Protein AF-A0A6A5JW94-F1 (afdb_monomer_lite)

Radius of gyration: 14.67 Å; chains: 1; bounding box: 35×31×43 Å

Foldseek 3Di:
DVPADPVLVVLLVCLVVVVVVPHDLEDQLQSLLSNLVVCLVVVNLVSCVVSLVSHLDPPPDPPLDLLSLVSSLLSCVSSVPPVSNVVSLVVSLPSVDPDQLQVSCVVVVVDPCNVVSVVSRVVNVD

Sequence (126 aa):
MPDDDARAVETICNIIHLRNDAVPLSLAPKEVFEIAVAADKFDCASAVKLASIFWLKTSGTEVQVVSELALLMSAAYILDNVDAFGEITLAMMMMRYKESYLPLADHLFNFVLWEVLFMLEARRNM

Organism: NCBI:txid184978

pLDDT: mean 84.0, std 12.57, range [51.12, 97.75]

Structure (mmCIF, N/CA/C/O backbone):
data_AF-A0A6A5JW94-F1
#
_entry.id   AF-A0A6A5JW94-F1
#
loop_
_atom_site.group_PDB
_atom_site.id
_atom_site.type_symbol
_atom_site.label_atom_id
_atom_site.label_alt_id
_atom_site.label_comp_id
_atom_site.label_asym_id
_atom_site.label_entity_id
_atom_site.label_seq_id
_atom_site.pdbx_PDB_ins_code
_atom_site.Cartn_x
_atom_site.Cartn_y
_atom_site.Cartn_z
_atom_site.occupancy
_atom_site.B_iso_or_equiv
_atom_site.auth_seq_id
_atom_site.auth_comp_id
_atom_site.auth_asym_id
_atom_site.auth_atom_id
_atom_site.pdbx_PDB_model_num
ATOM 1 N N . MET A 1 1 ? -8.317 -14.518 5.761 1.00 52.34 1 MET A N 1
ATOM 2 C CA . MET A 1 1 ? -8.261 -15.895 5.212 1.00 52.34 1 MET A CA 1
ATOM 3 C C . MET A 1 1 ? -6.844 -16.432 5.389 1.00 52.34 1 MET A C 1
ATOM 5 O O . MET A 1 1 ? -5.984 -15.640 5.745 1.00 52.34 1 MET A O 1
ATOM 9 N N . PRO A 1 2 ? -6.592 -17.744 5.223 1.00 64.62 2 PRO A N 1
ATOM 10 C CA . PRO A 1 2 ? -5.276 -18.344 5.484 1.00 64.62 2 PRO A CA 1
ATOM 11 C C . PRO A 1 2 ? -4.120 -17.699 4.706 1.00 64.62 2 PRO A C 1
ATOM 13 O O . PRO A 1 2 ? -2.994 -17.721 5.188 1.00 64.62 2 PRO A O 1
ATOM 16 N N . ASP A 1 3 ? -4.423 -17.107 3.549 1.00 74.00 3 ASP A N 1
ATOM 17 C CA . ASP A 1 3 ? -3.445 -16.474 2.658 1.00 74.00 3 ASP A CA 1
ATOM 18 C C . ASP A 1 3 ? -3.283 -14.960 2.883 1.00 74.00 3 ASP A C 1
ATOM 20 O O . ASP A 1 3 ? -2.475 -14.333 2.207 1.00 74.00 3 ASP A O 1
ATOM 24 N N . ASP A 1 4 ? -4.062 -14.351 3.786 1.00 79.12 4 ASP A N 1
ATOM 25 C CA . ASP A 1 4 ? -3.960 -12.912 4.056 1.00 79.12 4 ASP A CA 1
ATOM 26 C C . ASP A 1 4 ? -2.916 -12.632 5.132 1.00 79.12 4 ASP A C 1
ATOM 28 O O . ASP A 1 4 ? -2.849 -13.339 6.143 1.00 79.12 4 ASP A O 1
ATOM 32 N N . ASP A 1 5 ? -2.170 -11.541 4.970 1.00 87.19 5 ASP A N 1
ATOM 33 C CA . ASP A 1 5 ? -1.326 -11.035 6.043 1.00 87.19 5 ASP A CA 1
ATOM 34 C C . ASP A 1 5 ? -2.202 -10.644 7.250 1.00 87.19 5 ASP A C 1
ATOM 36 O O . ASP A 1 5 ? -3.038 -9.735 7.200 1.00 87.19 5 ASP A O 1
ATOM 40 N N . ALA A 1 6 ? -2.026 -11.367 8.360 1.00 91.25 6 ALA A N 1
ATOM 41 C CA . ALA A 1 6 ? -2.848 -11.195 9.552 1.00 91.25 6 ALA A CA 1
ATOM 42 C C . ALA A 1 6 ? -2.728 -9.784 10.155 1.00 91.25 6 ALA A C 1
ATOM 44 O O . ALA A 1 6 ? -3.698 -9.281 10.720 1.00 91.25 6 ALA A O 1
ATOM 45 N N . ARG A 1 7 ? -1.565 -9.133 10.019 1.00 93.75 7 ARG A N 1
ATOM 46 C CA . ARG A 1 7 ? -1.304 -7.785 10.548 1.00 93.75 7 ARG A CA 1
ATOM 47 C C . ARG A 1 7 ? -1.958 -6.718 9.681 1.00 93.75 7 ARG A C 1
ATOM 49 O O . ARG A 1 7 ? -2.480 -5.736 10.216 1.00 93.75 7 ARG A O 1
ATOM 56 N N . ALA A 1 8 ? -1.978 -6.926 8.367 1.00 95.25 8 ALA A N 1
ATOM 57 C CA . ALA A 1 8 ? -2.696 -6.067 7.438 1.00 95.25 8 ALA A CA 1
ATOM 58 C C . ALA A 1 8 ? -4.202 -6.063 7.741 1.00 95.25 8 ALA A C 1
ATOM 60 O O . ALA A 1 8 ? -4.798 -5.001 7.945 1.00 95.25 8 ALA A O 1
ATOM 61 N N . VAL A 1 9 ? -4.800 -7.252 7.873 1.00 95.31 9 VAL A N 1
ATOM 62 C CA . VAL A 1 9 ? -6.225 -7.398 8.213 1.00 95.31 9 VAL A CA 1
ATOM 63 C C . VAL A 1 9 ? -6.529 -6.825 9.600 1.00 95.31 9 VAL A C 1
ATOM 65 O O . VAL A 1 9 ? -7.513 -6.106 9.759 1.00 95.31 9 VAL A O 1
ATOM 68 N N . GLU A 1 10 ? -5.674 -7.073 10.597 1.00 96.25 10 GLU A N 1
ATOM 69 C CA . GLU A 1 10 ? -5.820 -6.500 11.942 1.00 96.25 10 GLU A CA 1
ATOM 70 C C . GLU A 1 10 ? -5.840 -4.963 11.907 1.00 96.25 10 GLU A C 1
ATOM 72 O O . GLU A 1 10 ? -6.684 -4.336 12.550 1.00 96.25 10 GLU A O 1
ATOM 77 N N . THR A 1 11 ? -4.957 -4.347 11.118 1.00 96.94 11 THR A N 1
ATOM 78 C CA . THR A 1 11 ? -4.877 -2.886 10.984 1.00 96.94 11 THR A CA 1
ATOM 79 C C . THR A 1 11 ? -6.135 -2.314 10.329 1.00 96.94 11 THR A C 1
ATOM 81 O O . THR A 1 11 ? -6.694 -1.333 10.824 1.00 96.94 11 THR A O 1
ATOM 84 N N . ILE A 1 12 ? -6.635 -2.955 9.268 1.00 96.50 12 ILE A N 1
ATOM 85 C CA . ILE A 1 12 ? -7.910 -2.596 8.629 1.00 96.50 12 ILE A CA 1
ATOM 86 C C . ILE A 1 12 ? -9.061 -2.694 9.638 1.00 96.50 12 ILE A C 1
ATOM 88 O O . ILE A 1 12 ? -9.862 -1.766 9.758 1.00 96.50 12 ILE A O 1
ATOM 92 N N . CYS A 1 13 ? -9.127 -3.780 10.412 1.00 96.88 13 CYS A N 1
ATOM 93 C CA . CYS A 1 13 ? -10.139 -3.948 11.451 1.00 96.88 13 CYS A CA 1
ATOM 94 C C . CYS A 1 13 ? -10.047 -2.858 12.526 1.00 96.88 13 CYS A C 1
ATOM 96 O O . CYS A 1 13 ? -11.081 -2.320 12.923 1.00 96.88 13 CYS A O 1
ATOM 98 N N . ASN A 1 14 ? -8.843 -2.488 12.974 1.00 97.75 14 ASN A N 1
ATOM 99 C CA . ASN A 1 14 ? -8.662 -1.399 13.936 1.00 97.75 14 ASN A CA 1
ATOM 100 C C . ASN A 1 14 ? -9.209 -0.071 13.395 1.00 97.75 14 ASN A C 1
ATOM 102 O O . ASN A 1 14 ? -9.902 0.633 14.128 1.00 97.75 14 ASN A O 1
ATOM 106 N N . ILE A 1 15 ? -8.984 0.233 12.113 1.00 96.88 15 ILE A N 1
ATOM 107 C CA . ILE A 1 15 ? -9.527 1.432 11.456 1.00 96.88 15 ILE A CA 1
ATOM 108 C C . ILE A 1 15 ? -11.060 1.383 11.394 1.00 96.88 15 ILE A C 1
ATOM 110 O O . ILE A 1 15 ? -11.724 2.322 11.832 1.00 96.88 15 ILE A O 1
ATOM 114 N N . ILE A 1 16 ? -11.640 0.279 10.909 1.00 96.56 16 ILE A N 1
ATOM 115 C CA . ILE A 1 16 ? -13.100 0.116 10.774 1.00 96.56 16 ILE A CA 1
ATOM 116 C C . ILE A 1 16 ? -13.803 0.206 12.137 1.00 96.56 16 ILE A C 1
ATOM 118 O O . ILE A 1 16 ? -14.886 0.781 12.249 1.00 96.56 16 ILE A O 1
ATOM 122 N N . HIS A 1 17 ? -13.179 -0.325 13.188 1.00 97.50 17 HIS A N 1
ATOM 123 C CA . HIS A 1 17 ? -13.696 -0.280 14.555 1.00 97.50 17 HIS A CA 1
ATOM 124 C C . HIS A 1 17 ? -13.299 0.984 15.335 1.00 97.50 17 HIS A C 1
ATOM 126 O O . HIS A 1 17 ? -13.533 1.039 16.542 1.00 97.50 17 HIS A O 1
ATOM 132 N N . LEU A 1 18 ? -12.729 2.000 14.673 1.00 95.38 18 LEU A N 1
ATOM 13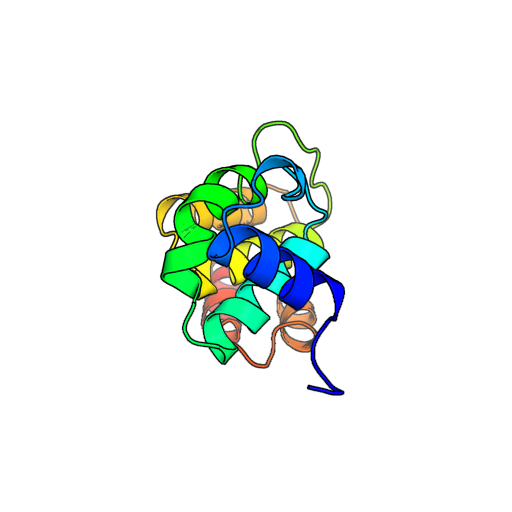3 C CA . LEU A 1 18 ? -12.339 3.289 15.264 1.00 95.38 18 LEU A CA 1
ATOM 134 C C . LEU A 1 18 ? -11.312 3.183 16.405 1.00 95.38 18 LEU A C 1
ATOM 136 O O . LEU A 1 18 ? -11.189 4.093 17.228 1.00 95.38 18 LEU A O 1
ATOM 140 N N . ARG A 1 19 ? -10.535 2.099 16.447 1.00 95.88 19 ARG A N 1
ATOM 141 C CA . ARG A 1 19 ? -9.427 1.888 17.391 1.00 95.88 19 ARG A CA 1
ATOM 142 C C . ARG A 1 19 ? -8.166 2.576 16.877 1.00 95.88 19 ARG A C 1
ATOM 144 O O . ARG A 1 19 ? -7.135 1.946 16.659 1.00 95.88 19 ARG A O 1
ATOM 151 N N . ASN A 1 20 ? -8.280 3.879 16.621 1.00 90.12 20 ASN A N 1
ATOM 152 C CA . ASN A 1 20 ? -7.227 4.688 16.002 1.00 90.12 20 ASN A CA 1
ATOM 153 C C . ASN A 1 20 ? -5.944 4.737 16.847 1.00 90.12 20 ASN A C 1
ATOM 155 O O . ASN A 1 20 ? -4.866 4.952 16.307 1.00 90.12 20 ASN A O 1
ATOM 159 N N . ASP A 1 21 ? -6.049 4.508 18.156 1.00 94.31 21 ASP A N 1
ATOM 160 C CA . ASP A 1 21 ? -4.927 4.353 19.084 1.00 94.31 21 ASP A CA 1
ATOM 161 C C . ASP A 1 21 ? -4.062 3.115 18.794 1.00 94.31 21 ASP A C 1
ATOM 163 O O . ASP A 1 21 ? -2.878 3.101 19.123 1.00 94.31 21 ASP A O 1
ATOM 167 N N . ALA A 1 22 ? -4.635 2.098 18.146 1.00 94.50 22 ALA A N 1
ATOM 168 C CA . ALA A 1 22 ? -3.952 0.876 17.735 1.00 94.50 22 ALA A CA 1
ATOM 169 C C . ALA A 1 22 ? -3.494 0.897 16.262 1.00 94.50 22 ALA A C 1
ATOM 171 O O . ALA A 1 22 ? -2.947 -0.097 15.780 1.00 94.50 22 ALA A O 1
ATOM 172 N N . VAL A 1 23 ? -3.716 1.999 15.533 1.00 95.12 23 VAL A N 1
ATOM 173 C CA . VAL A 1 23 ? -3.308 2.143 14.129 1.00 95.12 23 VAL A CA 1
ATOM 174 C C . VAL A 1 23 ? -1.914 2.778 14.071 1.00 95.12 23 VAL A C 1
ATOM 176 O O . VAL A 1 23 ? -1.732 3.901 14.547 1.00 95.12 23 VAL A O 1
ATOM 179 N N . PRO A 1 24 ? -0.909 2.098 13.495 1.00 92.19 24 PRO A N 1
ATOM 180 C CA . PRO A 1 24 ? 0.437 2.644 13.404 1.00 92.19 24 PRO A CA 1
ATOM 181 C C . PRO A 1 24 ? 0.477 3.850 12.460 1.00 92.19 24 PRO A C 1
ATOM 183 O O . PRO A 1 24 ? -0.085 3.825 11.367 1.00 92.19 24 PRO A O 1
ATOM 186 N N . LEU A 1 25 ? 1.180 4.910 12.867 1.00 89.75 25 LEU A N 1
ATOM 187 C CA . LEU A 1 25 ? 1.398 6.101 12.032 1.00 89.75 25 LEU A CA 1
ATOM 188 C C . LEU A 1 25 ? 2.539 5.922 11.020 1.00 89.75 25 LEU A C 1
ATOM 190 O O . LEU A 1 25 ? 2.623 6.674 10.055 1.00 89.75 25 LEU A O 1
ATOM 194 N N . SER A 1 26 ? 3.417 4.948 11.254 1.00 89.44 26 SER A N 1
ATOM 195 C CA . SER A 1 26 ? 4.549 4.611 10.395 1.00 89.44 26 SER A CA 1
ATOM 196 C C . SER A 1 26 ? 4.609 3.100 10.228 1.00 89.44 26 SER A C 1
ATOM 198 O O . SER A 1 26 ? 4.420 2.364 11.197 1.00 89.44 26 SER A O 1
ATOM 200 N N . LEU A 1 27 ? 4.845 2.662 8.998 1.00 91.81 27 LEU A N 1
ATOM 201 C CA . LEU A 1 27 ? 4.865 1.269 8.579 1.00 91.81 27 LEU A CA 1
ATOM 202 C C . LEU A 1 27 ? 5.999 1.073 7.580 1.00 91.81 27 LEU A C 1
ATOM 204 O O . LEU A 1 27 ? 6.329 1.985 6.818 1.00 91.81 27 LEU A O 1
ATOM 208 N N . ALA A 1 28 ? 6.584 -0.120 7.561 1.00 91.50 28 ALA A N 1
ATOM 209 C CA . ALA A 1 28 ? 7.542 -0.472 6.529 1.00 91.50 28 ALA A CA 1
ATOM 210 C C . ALA A 1 28 ? 6.841 -0.535 5.155 1.00 91.50 28 ALA A C 1
ATOM 212 O O . ALA A 1 28 ? 5.688 -0.964 5.081 1.00 91.50 28 ALA A O 1
ATOM 213 N N . PRO A 1 29 ? 7.530 -0.208 4.046 1.00 91.50 29 PRO A N 1
ATOM 214 C CA . PRO A 1 29 ? 6.973 -0.252 2.689 1.00 91.50 29 PRO A CA 1
ATOM 215 C C . PRO A 1 29 ? 6.212 -1.536 2.346 1.00 91.50 29 PRO A C 1
ATOM 217 O O . PRO A 1 29 ? 5.149 -1.490 1.730 1.00 91.50 29 PRO A O 1
ATOM 220 N N . LYS A 1 30 ? 6.730 -2.686 2.795 1.00 91.25 30 LYS A N 1
ATOM 221 C CA . LYS A 1 30 ? 6.066 -3.978 2.624 1.00 91.25 30 LYS A CA 1
ATOM 222 C C . LYS A 1 30 ? 4.733 -4.047 3.372 1.00 91.25 30 LYS A C 1
ATOM 224 O O . LYS A 1 30 ? 3.752 -4.480 2.792 1.00 91.25 30 LYS A O 1
ATOM 229 N N . GLU A 1 31 ? 4.677 -3.599 4.624 1.00 93.94 31 GLU A N 1
ATOM 230 C CA . GLU A 1 31 ? 3.440 -3.604 5.419 1.00 93.94 31 GLU A CA 1
ATOM 231 C C . GLU A 1 31 ? 2.374 -2.692 4.797 1.00 93.94 31 GLU A C 1
ATOM 233 O O . GLU A 1 31 ? 1.204 -3.061 4.740 1.00 93.94 31 GLU A O 1
ATOM 238 N N . VAL A 1 32 ? 2.779 -1.530 4.268 1.00 95.00 32 VAL A N 1
ATOM 239 C CA . VAL A 1 32 ? 1.877 -0.621 3.538 1.00 95.00 32 VAL A CA 1
ATOM 240 C C . VAL A 1 32 ? 1.302 -1.300 2.296 1.00 95.00 32 VAL A C 1
ATOM 242 O O . VAL A 1 32 ? 0.102 -1.202 2.043 1.00 95.00 32 VAL A O 1
ATOM 245 N N . PHE A 1 33 ? 2.143 -2.010 1.541 1.00 93.50 33 PHE A N 1
ATOM 246 C CA . PHE A 1 33 ? 1.712 -2.774 0.375 1.00 93.50 33 PHE A CA 1
ATOM 247 C C . PHE A 1 33 ? 0.730 -3.891 0.746 1.00 93.50 33 PHE A C 1
ATOM 249 O O . PHE A 1 33 ? -0.345 -3.948 0.160 1.00 93.50 33 PHE A O 1
ATOM 256 N N . GLU A 1 34 ? 1.025 -4.713 1.758 1.00 94.06 34 GLU A N 1
ATOM 257 C CA . GLU A 1 34 ? 0.113 -5.781 2.202 1.00 94.06 34 GLU A CA 1
ATOM 258 C C . GLU A 1 34 ? -1.240 -5.224 2.687 1.00 94.06 34 GLU A C 1
ATOM 260 O O . GLU A 1 34 ? -2.290 -5.798 2.398 1.00 94.06 34 GLU A O 1
ATOM 265 N N . ILE A 1 35 ? -1.251 -4.068 3.369 1.00 95.62 35 ILE A N 1
ATOM 266 C CA . ILE A 1 35 ? -2.499 -3.382 3.742 1.00 95.62 35 ILE A CA 1
ATOM 267 C C . ILE A 1 35 ? -3.264 -2.914 2.509 1.00 95.62 35 ILE A C 1
ATOM 269 O O . ILE A 1 35 ? -4.479 -3.080 2.471 1.00 95.62 35 ILE A O 1
ATOM 273 N N . ALA A 1 36 ? -2.591 -2.345 1.508 1.00 94.88 36 ALA A N 1
ATOM 274 C CA . ALA A 1 36 ? -3.242 -1.925 0.271 1.00 94.88 36 ALA A CA 1
ATOM 275 C C . ALA A 1 36 ? -3.867 -3.119 -0.468 1.00 94.88 36 ALA A C 1
ATOM 277 O O . ALA A 1 36 ? -5.036 -3.055 -0.841 1.00 94.88 36 ALA A O 1
ATOM 278 N N . VAL A 1 37 ? -3.130 -4.228 -0.593 1.00 93.12 37 VAL A N 1
ATOM 279 C CA . VAL A 1 37 ? -3.615 -5.486 -1.186 1.00 93.12 37 VAL A CA 1
ATOM 280 C C . VAL A 1 37 ? -4.836 -6.018 -0.440 1.00 93.12 37 VAL A C 1
ATOM 282 O O . VAL A 1 37 ? -5.846 -6.352 -1.057 1.00 93.12 37 VAL A O 1
ATOM 285 N N . ALA A 1 38 ? -4.775 -6.079 0.892 1.00 94.50 38 ALA A N 1
ATOM 286 C CA . ALA A 1 38 ? -5.907 -6.516 1.699 1.00 94.50 38 ALA A CA 1
ATOM 287 C C . ALA A 1 38 ? -7.098 -5.553 1.565 1.00 94.50 38 ALA A C 1
ATOM 289 O O . ALA A 1 38 ? -8.242 -5.997 1.479 1.00 94.50 38 ALA A O 1
ATOM 290 N N . ALA A 1 39 ? -6.846 -4.244 1.514 1.00 95.25 39 ALA A N 1
ATOM 291 C CA . ALA A 1 39 ? -7.891 -3.240 1.394 1.00 95.25 39 ALA A CA 1
ATOM 292 C C . ALA A 1 39 ? -8.630 -3.313 0.052 1.00 95.25 39 ALA A C 1
ATOM 294 O O . ALA A 1 39 ? -9.848 -3.166 0.030 1.00 95.25 39 ALA A O 1
ATOM 295 N N . ASP A 1 40 ? -7.921 -3.584 -1.041 1.00 93.38 40 ASP A N 1
ATOM 296 C CA . ASP A 1 40 ? -8.514 -3.861 -2.352 1.00 93.38 40 ASP A CA 1
ATOM 297 C C . ASP A 1 40 ? -9.313 -5.169 -2.338 1.00 93.38 40 ASP A C 1
ATOM 299 O O . ASP A 1 40 ? -10.495 -5.193 -2.680 1.00 93.38 40 ASP A O 1
ATOM 303 N N . LYS A 1 41 ? -8.719 -6.246 -1.806 1.00 92.19 41 LYS A N 1
ATOM 304 C CA . LYS A 1 41 ? -9.362 -7.565 -1.703 1.00 92.19 41 LYS A CA 1
ATOM 305 C C . LYS A 1 41 ? -10.690 -7.535 -0.942 1.00 92.19 41 LYS A C 1
ATOM 307 O O . LYS A 1 41 ? -11.618 -8.259 -1.303 1.00 92.19 41 LYS A O 1
ATOM 312 N N . PHE A 1 42 ? -10.765 -6.759 0.137 1.00 93.12 42 PHE A N 1
ATOM 313 C CA . PHE A 1 42 ? -11.949 -6.657 0.993 1.00 93.12 42 PHE A CA 1
ATOM 314 C C . PHE A 1 42 ? -12.825 -5.431 0.693 1.00 93.12 42 PHE A C 1
ATOM 316 O O . PHE A 1 42 ? -13.740 -5.159 1.469 1.00 93.12 42 PHE A O 1
ATOM 323 N N . ASP A 1 43 ? -12.565 -4.708 -0.402 1.00 94.50 43 ASP A N 1
ATOM 324 C CA . ASP A 1 43 ? -13.296 -3.500 -0.813 1.00 94.50 43 ASP A CA 1
ATOM 325 C C . ASP A 1 43 ? -13.408 -2.445 0.310 1.00 94.50 43 ASP A C 1
ATOM 327 O O . ASP A 1 43 ? -14.460 -1.875 0.606 1.00 94.50 43 ASP A O 1
ATOM 331 N N . CYS A 1 44 ? -12.292 -2.205 1.002 1.00 94.81 44 CYS A N 1
ATOM 332 C CA . CYS A 1 44 ? -12.195 -1.273 2.125 1.00 94.81 44 CYS A CA 1
ATOM 333 C C . CYS A 1 44 ? -11.083 -0.224 1.963 1.00 94.81 44 CYS A C 1
ATOM 335 O O . CYS A 1 44 ? -10.697 0.434 2.934 1.00 94.81 44 CYS A O 1
ATOM 337 N N . ALA A 1 45 ? -10.631 0.024 0.728 1.00 94.81 45 ALA A N 1
ATOM 338 C CA . ALA A 1 45 ? -9.705 1.112 0.390 1.00 94.81 45 ALA A CA 1
ATOM 339 C C . ALA A 1 45 ? -10.179 2.484 0.920 1.00 94.81 45 ALA A C 1
ATOM 341 O O . ALA A 1 45 ? -9.390 3.281 1.433 1.00 94.81 45 ALA A O 1
ATOM 342 N N . SER A 1 46 ? -11.493 2.738 0.885 1.00 94.88 46 SER A N 1
ATOM 343 C CA . SER A 1 46 ? -12.091 3.968 1.422 1.00 94.88 46 SER A CA 1
ATOM 344 C C . SER A 1 46 ? -11.902 4.122 2.937 1.00 94.88 46 SER A C 1
ATOM 346 O O . SER A 1 46 ? -11.689 5.241 3.408 1.00 94.88 46 SER A O 1
ATOM 348 N N . ALA A 1 47 ? -11.920 3.020 3.693 1.00 95.56 47 ALA A N 1
ATOM 349 C CA . ALA A 1 47 ? -11.736 3.032 5.141 1.00 95.56 47 ALA A CA 1
ATOM 350 C C . ALA A 1 47 ? -10.298 3.414 5.515 1.00 95.56 47 ALA A C 1
ATOM 352 O O . ALA A 1 47 ? -10.084 4.208 6.430 1.00 95.56 47 ALA A O 1
ATOM 353 N N . VAL A 1 48 ? -9.310 2.903 4.776 1.00 96.06 48 VAL A N 1
ATOM 354 C CA . VAL A 1 48 ? -7.886 3.150 5.060 1.00 96.06 48 VAL A CA 1
ATOM 355 C C . VAL A 1 48 ? -7.354 4.465 4.480 1.00 96.06 48 VAL A C 1
ATOM 357 O O . VAL A 1 48 ? -6.235 4.860 4.802 1.00 96.06 48 VAL A O 1
ATOM 360 N N . LYS A 1 49 ? -8.149 5.184 3.673 1.00 94.31 49 LYS A N 1
ATOM 361 C CA . LYS A 1 49 ? -7.734 6.386 2.926 1.00 94.31 49 LYS A CA 1
ATOM 362 C C . LYS A 1 49 ? -7.051 7.462 3.775 1.00 94.31 49 LYS A C 1
ATOM 364 O O . LYS A 1 49 ? -6.098 8.085 3.326 1.00 94.31 49 LYS A O 1
ATOM 369 N N . LEU A 1 50 ? -7.537 7.719 4.989 1.00 92.94 50 LEU A N 1
ATOM 370 C CA . LEU A 1 50 ? -6.934 8.741 5.854 1.00 92.94 50 LEU A CA 1
ATOM 371 C C . LEU A 1 50 ? -5.611 8.275 6.464 1.00 92.94 50 LEU A C 1
ATOM 373 O O . LEU A 1 50 ? -4.679 9.066 6.585 1.00 92.94 50 LEU A O 1
ATOM 377 N N . ALA A 1 51 ? -5.522 6.998 6.834 1.00 94.62 51 ALA A N 1
ATOM 378 C CA . ALA A 1 51 ? -4.308 6.432 7.401 1.00 94.62 51 ALA A CA 1
ATOM 379 C C . ALA A 1 51 ? -3.200 6.316 6.339 1.00 94.62 51 ALA A C 1
ATOM 381 O O . ALA A 1 51 ? -2.043 6.632 6.615 1.00 94.62 51 ALA A O 1
ATOM 382 N N . SER A 1 52 ? -3.564 5.988 5.094 1.00 94.69 52 SER A N 1
ATOM 383 C CA . SER A 1 52 ? -2.612 5.856 3.988 1.00 94.69 52 SER A CA 1
ATOM 384 C C . SER A 1 52 ? -1.878 7.152 3.645 1.00 94.69 52 SER A C 1
ATOM 386 O O . SER A 1 52 ? -0.743 7.091 3.180 1.00 94.69 52 SER A O 1
ATOM 388 N N . ILE A 1 53 ? -2.445 8.324 3.956 1.00 92.56 53 ILE A N 1
ATOM 389 C CA . ILE A 1 53 ? -1.751 9.617 3.820 1.00 92.56 53 ILE A CA 1
ATOM 390 C C . ILE A 1 53 ? -0.480 9.664 4.678 1.00 92.56 53 ILE A C 1
ATOM 392 O O . ILE A 1 53 ? 0.486 10.325 4.306 1.00 92.56 53 ILE A O 1
ATOM 396 N N . PHE A 1 54 ? -0.459 8.994 5.832 1.00 91.25 54 PHE A N 1
ATOM 397 C CA . PHE A 1 54 ? 0.730 8.933 6.682 1.00 91.25 54 PHE A CA 1
ATOM 398 C C . PHE A 1 54 ? 1.719 7.886 6.181 1.00 91.25 54 PHE A C 1
ATOM 400 O O . PHE A 1 54 ? 2.917 8.148 6.138 1.00 91.25 54 PHE A O 1
ATOM 407 N N . TRP A 1 55 ? 1.211 6.734 5.753 1.00 93.56 55 TRP A N 1
ATOM 408 C CA . TRP A 1 55 ? 2.024 5.599 5.323 1.00 93.56 55 TRP A CA 1
ATOM 409 C C . TRP A 1 55 ? 2.725 5.811 3.979 1.00 93.56 55 TRP A C 1
ATOM 411 O O . TRP A 1 55 ? 3.819 5.299 3.770 1.00 93.56 55 TRP A O 1
ATOM 421 N N . LEU A 1 56 ? 2.105 6.568 3.069 1.00 92.69 56 LEU A N 1
ATOM 422 C CA . LEU A 1 56 ? 2.629 6.831 1.726 1.00 92.69 56 LEU A CA 1
ATOM 423 C C . LEU A 1 56 ? 3.557 8.052 1.659 1.00 92.69 56 LEU A C 1
ATOM 425 O O . LEU A 1 56 ? 4.088 8.362 0.592 1.00 92.69 56 LEU A O 1
ATOM 429 N N . LYS A 1 57 ? 3.779 8.754 2.776 1.00 84.50 57 LYS A N 1
ATOM 430 C CA . LYS A 1 57 ? 4.733 9.865 2.814 1.00 84.50 57 LYS A CA 1
ATOM 431 C C . LYS A 1 57 ? 6.156 9.344 2.661 1.00 84.50 57 LYS A C 1
ATOM 433 O O . LYS A 1 57 ? 6.698 8.690 3.545 1.00 84.50 57 LYS A O 1
ATOM 438 N N . THR A 1 58 ? 6.786 9.726 1.559 1.00 67.12 58 THR A N 1
ATOM 439 C CA . THR A 1 58 ? 8.220 9.524 1.300 1.00 67.12 58 THR A CA 1
ATOM 440 C C . THR A 1 58 ? 9.092 10.624 1.911 1.00 67.12 58 THR A C 1
ATOM 442 O O . THR A 1 58 ? 10.315 10.506 1.958 1.00 67.12 58 THR A O 1
ATOM 445 N N . SER A 1 59 ? 8.484 11.711 2.396 1.00 53.50 59 SER A N 1
ATOM 446 C CA . SER A 1 59 ? 9.179 12.880 2.935 1.00 53.50 59 SER A CA 1
ATOM 447 C C . SER A 1 59 ? 9.725 12.607 4.342 1.00 53.50 59 SER A C 1
ATOM 449 O O . SER A 1 59 ? 9.031 12.770 5.343 1.00 53.50 59 SER A O 1
ATOM 451 N N . GLY A 1 60 ? 11.001 12.218 4.411 1.00 51.12 60 GLY A N 1
ATOM 452 C CA . GLY A 1 60 ? 11.771 12.086 5.657 1.00 51.12 60 GLY A CA 1
ATOM 453 C C . GLY A 1 60 ? 12.298 10.679 5.938 1.00 51.12 60 GLY A C 1
ATOM 454 O O . GLY A 1 60 ? 13.168 10.518 6.791 1.00 51.12 60 GLY A O 1
ATOM 455 N N . THR A 1 61 ? 11.825 9.677 5.203 1.00 51.84 61 THR A N 1
ATOM 456 C CA . THR A 1 61 ? 12.347 8.311 5.255 1.00 51.84 61 THR A CA 1
ATOM 457 C C . THR A 1 61 ? 13.372 8.174 4.139 1.00 51.84 61 THR A C 1
ATOM 459 O O . THR A 1 61 ? 13.050 8.391 2.973 1.00 51.84 61 THR A O 1
ATOM 462 N N . GLU A 1 62 ? 14.616 7.843 4.479 1.00 55.34 62 GLU A N 1
ATOM 463 C CA . GLU A 1 62 ? 15.651 7.499 3.503 1.00 55.34 62 GLU A CA 1
ATOM 464 C C . GLU A 1 62 ? 15.292 6.163 2.833 1.00 55.34 62 GLU A C 1
ATOM 466 O O . GLU A 1 62 ? 15.924 5.138 3.078 1.00 55.34 62 GLU A O 1
ATOM 471 N N . VAL A 1 63 ? 14.244 6.139 2.007 1.00 59.12 63 VAL A N 1
ATOM 472 C CA . VAL A 1 63 ? 13.956 4.989 1.155 1.00 59.12 63 VAL A CA 1
ATOM 473 C C . VAL A 1 63 ? 15.014 4.994 0.059 1.00 59.12 63 VAL A C 1
ATOM 475 O O . VAL A 1 63 ? 14.848 5.600 -0.996 1.00 59.12 63 VAL A O 1
ATOM 478 N N . GLN A 1 64 ? 16.156 4.378 0.355 1.00 66.62 64 GLN A N 1
ATOM 479 C CA . GLN A 1 64 ? 17.300 4.303 -0.555 1.00 66.62 64 GLN A CA 1
ATOM 480 C C . GLN A 1 64 ? 17.161 3.141 -1.548 1.00 66.62 64 GLN A C 1
ATOM 482 O O . GLN A 1 64 ? 17.945 3.025 -2.491 1.00 66.62 64 GLN A O 1
ATOM 487 N N . VAL A 1 65 ? 16.169 2.266 -1.344 1.00 80.31 65 VAL A N 1
ATOM 488 C CA . VAL A 1 65 ? 16.005 1.027 -2.102 1.00 80.31 65 VAL A CA 1
ATOM 489 C C . VAL A 1 65 ? 14.832 1.150 -3.073 1.00 80.31 65 VAL A C 1
ATOM 491 O O . VAL A 1 65 ? 13.691 1.391 -2.688 1.00 80.31 65 VAL A O 1
ATOM 494 N N . VAL A 1 66 ? 15.095 0.942 -4.364 1.00 82.69 66 VAL A N 1
ATOM 495 C CA . VAL A 1 66 ? 14.069 1.051 -5.416 1.00 82.69 66 VAL A CA 1
ATOM 496 C C . VAL A 1 66 ? 12.933 0.045 -5.237 1.00 82.69 66 VAL A C 1
ATOM 498 O O . VAL A 1 66 ? 11.790 0.380 -5.532 1.00 82.69 66 VAL A O 1
ATOM 501 N N . SER A 1 67 ? 13.207 -1.154 -4.717 1.00 83.62 67 SER A N 1
ATOM 502 C CA . SER A 1 67 ? 12.162 -2.144 -4.433 1.00 83.62 67 SER A CA 1
ATOM 503 C C . SER A 1 67 ? 11.176 -1.669 -3.366 1.00 83.62 67 SER A C 1
ATOM 505 O O . SER A 1 67 ? 9.987 -1.946 -3.465 1.00 83.62 67 SER A O 1
ATOM 507 N N . GLU A 1 68 ? 11.643 -0.914 -2.372 1.00 87.62 68 GLU A N 1
ATOM 508 C CA . GLU A 1 68 ? 10.785 -0.326 -1.343 1.00 87.62 68 GLU A CA 1
ATOM 509 C C . GLU A 1 68 ? 9.908 0.791 -1.912 1.00 87.62 68 GLU A C 1
ATOM 511 O O . GLU A 1 68 ? 8.707 0.826 -1.646 1.00 87.62 68 GLU A O 1
ATOM 516 N N . LEU A 1 69 ? 10.467 1.656 -2.766 1.00 87.94 69 LEU A N 1
ATOM 517 C CA . LEU A 1 69 ? 9.655 2.634 -3.493 1.00 87.94 69 LEU A CA 1
ATOM 518 C C . LEU A 1 69 ? 8.653 1.958 -4.432 1.00 87.94 69 LEU A C 1
ATOM 520 O O . LEU A 1 69 ? 7.534 2.437 -4.552 1.00 87.94 69 LEU A O 1
ATOM 524 N N . ALA A 1 70 ? 9.012 0.841 -5.067 1.00 87.94 70 ALA A N 1
ATOM 525 C CA . ALA A 1 70 ? 8.097 0.101 -5.930 1.00 87.94 70 ALA A CA 1
ATOM 526 C C . ALA A 1 70 ? 6.903 -0.468 -5.144 1.00 87.94 70 ALA A C 1
ATOM 528 O O . ALA A 1 70 ? 5.773 -0.411 -5.631 1.00 87.94 70 ALA A O 1
ATOM 529 N N . LEU A 1 71 ? 7.123 -0.945 -3.913 1.00 90.75 71 LEU A N 1
ATOM 530 C CA . LEU A 1 71 ? 6.049 -1.367 -3.006 1.00 90.75 71 LEU A CA 1
ATOM 531 C C . LEU A 1 71 ? 5.131 -0.193 -2.638 1.00 90.75 71 LEU A C 1
ATOM 533 O O . LEU A 1 71 ? 3.914 -0.314 -2.762 1.00 90.75 71 LEU A O 1
ATOM 537 N N . LEU A 1 72 ? 5.696 0.961 -2.260 1.00 92.19 72 LEU A N 1
ATOM 538 C CA . LEU A 1 72 ? 4.909 2.162 -1.944 1.00 92.19 72 LEU A CA 1
ATOM 539 C C . LEU A 1 72 ? 4.152 2.701 -3.164 1.00 92.19 72 LEU A C 1
ATOM 541 O O . LEU A 1 72 ? 3.000 3.107 -3.043 1.00 92.19 72 LEU A O 1
ATOM 545 N N . MET A 1 73 ? 4.773 2.679 -4.343 1.00 91.25 73 MET A N 1
ATOM 546 C CA . MET A 1 73 ? 4.162 3.079 -5.611 1.00 91.25 73 MET A CA 1
ATOM 547 C C . MET A 1 73 ? 2.960 2.192 -5.934 1.00 91.25 73 MET A C 1
ATOM 549 O O . MET A 1 73 ? 1.889 2.692 -6.270 1.00 91.25 73 MET A O 1
ATOM 553 N N . SER A 1 74 ? 3.117 0.881 -5.749 1.00 91.00 74 SER A N 1
ATOM 554 C CA . SER A 1 74 ? 2.040 -0.091 -5.938 1.00 91.00 74 SER A CA 1
ATOM 555 C C . SER A 1 74 ? 0.915 0.118 -4.931 1.00 91.00 74 SER A C 1
ATOM 557 O O . SER A 1 74 ? -0.251 0.125 -5.308 1.00 91.00 74 SER A O 1
ATOM 559 N N . ALA A 1 75 ? 1.250 0.354 -3.661 1.00 93.69 75 ALA A N 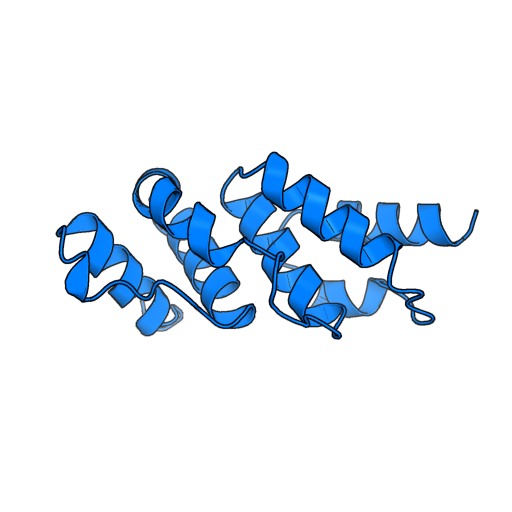1
ATOM 560 C CA . ALA A 1 75 ? 0.265 0.663 -2.633 1.00 93.69 75 ALA A CA 1
ATOM 561 C C . ALA A 1 75 ? -0.511 1.952 -2.952 1.00 93.69 75 ALA A C 1
ATOM 563 O O . ALA A 1 75 ? -1.730 1.984 -2.811 1.00 93.69 75 ALA A O 1
ATOM 564 N N . ALA A 1 76 ? 0.171 2.998 -3.430 1.00 94.06 76 ALA A N 1
ATOM 565 C CA . ALA A 1 76 ? -0.466 4.242 -3.855 1.00 94.06 76 ALA A CA 1
ATOM 566 C C . ALA A 1 76 ? -1.396 4.037 -5.059 1.00 94.06 76 ALA A C 1
ATOM 568 O O . ALA A 1 76 ? -2.481 4.612 -5.083 1.00 94.06 76 ALA A O 1
ATOM 569 N N . TYR A 1 77 ? -1.001 3.192 -6.018 1.00 92.25 77 TYR A N 1
ATOM 570 C CA . TYR A 1 77 ? -1.840 2.814 -7.156 1.00 92.25 77 TYR A CA 1
ATOM 571 C C . TYR A 1 77 ? -3.109 2.078 -6.706 1.00 92.25 77 TYR A C 1
ATOM 573 O O . TYR A 1 77 ? -4.210 2.473 -7.077 1.00 92.25 77 TYR A O 1
ATOM 581 N N . ILE A 1 78 ? -2.962 1.048 -5.866 1.00 92.69 78 ILE A N 1
ATOM 582 C CA . ILE A 1 78 ? -4.080 0.242 -5.352 1.00 92.69 78 ILE A CA 1
ATOM 583 C C . ILE A 1 78 ? -5.061 1.102 -4.541 1.00 92.69 78 ILE A C 1
ATOM 585 O O . ILE A 1 78 ? -6.273 0.947 -4.647 1.00 92.69 78 ILE A O 1
ATOM 589 N N . LEU A 1 79 ? -4.547 2.037 -3.739 1.00 93.56 79 LEU A N 1
ATOM 590 C CA . LEU A 1 79 ? -5.359 2.908 -2.885 1.00 93.56 79 LEU A CA 1
ATOM 591 C C . LEU A 1 79 ? -5.906 4.155 -3.601 1.00 93.56 79 LEU A C 1
ATOM 593 O O . LEU A 1 79 ? -6.455 5.032 -2.930 1.00 93.56 79 LEU A O 1
ATOM 597 N N . ASP 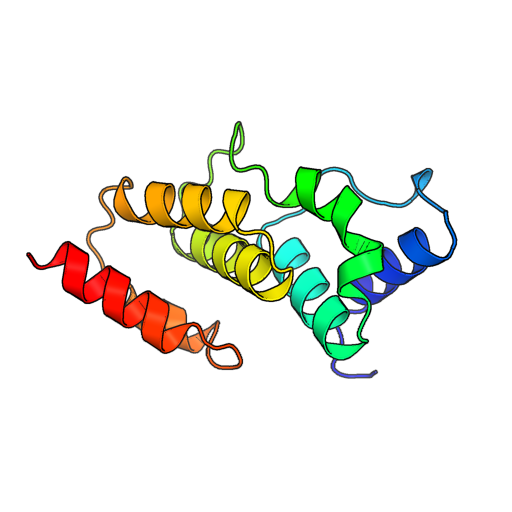A 1 80 ? -5.737 4.254 -4.923 1.00 92.19 80 ASP A N 1
ATOM 598 C CA . ASP A 1 80 ? -6.150 5.401 -5.742 1.00 92.19 80 ASP A CA 1
ATOM 599 C C . ASP A 1 80 ? -5.628 6.750 -5.192 1.00 92.19 80 ASP A C 1
ATOM 601 O O . ASP A 1 80 ? -6.316 7.773 -5.159 1.00 92.19 80 ASP A O 1
ATOM 605 N N . ASN A 1 81 ? -4.383 6.754 -4.697 1.00 93.56 81 ASN A N 1
ATOM 606 C CA . ASN A 1 81 ? -3.708 7.952 -4.203 1.00 93.56 81 ASN A CA 1
ATOM 607 C C . ASN A 1 81 ? -2.786 8.525 -5.287 1.00 93.56 81 ASN A C 1
ATOM 609 O O . ASN A 1 81 ? -1.585 8.248 -5.328 1.00 93.56 81 ASN A O 1
ATOM 613 N N . VAL A 1 82 ? -3.379 9.334 -6.167 1.00 91.44 82 VAL A N 1
ATOM 614 C CA . VAL A 1 82 ? -2.718 9.920 -7.346 1.00 91.44 82 VAL A CA 1
ATOM 615 C C . VAL A 1 82 ? -1.502 10.775 -6.973 1.00 91.44 82 VAL A C 1
ATOM 617 O O . VAL A 1 82 ? -0.469 10.686 -7.638 1.00 91.44 82 VAL A O 1
ATOM 620 N N . ASP A 1 83 ? -1.601 11.566 -5.902 1.00 92.00 83 ASP A N 1
ATOM 621 C CA . ASP A 1 83 ? -0.525 12.464 -5.470 1.00 92.00 83 ASP A CA 1
ATOM 622 C C . ASP A 1 83 ? 0.696 11.662 -5.004 1.00 92.00 83 ASP A C 1
ATOM 624 O O . ASP A 1 83 ? 1.801 11.842 -5.520 1.00 92.00 83 ASP A O 1
ATOM 628 N N . ALA A 1 84 ? 0.485 10.699 -4.098 1.00 92.19 84 ALA A N 1
ATOM 629 C CA . ALA A 1 84 ? 1.557 9.834 -3.620 1.00 92.19 84 ALA A CA 1
ATOM 630 C C . ALA A 1 84 ? 2.164 9.003 -4.759 1.00 92.19 84 ALA A C 1
ATOM 632 O O . ALA A 1 84 ? 3.384 8.875 -4.849 1.00 92.19 84 ALA A O 1
ATOM 633 N N . PHE A 1 85 ? 1.336 8.475 -5.664 1.00 91.62 85 PHE A N 1
ATOM 634 C CA . PHE A 1 85 ? 1.810 7.720 -6.822 1.00 91.62 85 PHE A CA 1
ATOM 635 C C . PHE A 1 85 ? 2.754 8.560 -7.694 1.00 91.62 85 PHE A C 1
ATOM 637 O O . PHE A 1 85 ? 3.844 8.103 -8.050 1.00 91.62 85 PHE A O 1
ATOM 644 N N . GLY A 1 86 ? 2.373 9.802 -8.006 1.00 88.81 86 GLY A N 1
ATOM 645 C CA . GLY A 1 86 ? 3.206 10.733 -8.767 1.00 88.81 86 GLY A CA 1
ATOM 646 C C . GLY A 1 86 ? 4.526 11.055 -8.064 1.00 88.81 86 GLY A C 1
ATOM 647 O O . GLY A 1 86 ? 5.592 10.963 -8.671 1.00 88.81 86 GLY A O 1
ATOM 648 N N . GLU A 1 87 ? 4.482 11.374 -6.771 1.00 90.19 87 GLU A N 1
ATOM 649 C CA . GLU A 1 87 ? 5.682 11.689 -5.987 1.00 90.19 87 GLU A CA 1
ATOM 650 C C . GLU A 1 87 ? 6.651 10.500 -5.896 1.00 90.19 87 GLU A C 1
ATOM 652 O O . GLU A 1 87 ? 7.855 10.655 -6.122 1.00 90.19 87 GLU A O 1
ATOM 657 N N . ILE A 1 88 ? 6.138 9.300 -5.613 1.00 89.56 88 ILE A N 1
ATOM 658 C CA . ILE A 1 88 ? 6.952 8.087 -5.473 1.00 89.56 88 ILE A CA 1
ATOM 659 C C . ILE A 1 88 ? 7.560 7.682 -6.821 1.00 89.56 88 ILE A C 1
ATOM 661 O O . ILE A 1 88 ? 8.752 7.375 -6.888 1.00 89.56 88 ILE A O 1
ATOM 665 N N . THR A 1 89 ? 6.781 7.702 -7.907 1.00 87.31 89 THR A N 1
ATOM 666 C CA . THR A 1 89 ? 7.294 7.366 -9.249 1.00 87.31 89 THR A CA 1
ATOM 667 C C . THR A 1 89 ? 8.377 8.342 -9.706 1.00 87.31 89 THR A C 1
ATOM 669 O O . THR A 1 89 ? 9.398 7.911 -10.247 1.00 87.31 89 THR A O 1
ATOM 672 N N . LEU A 1 90 ? 8.220 9.641 -9.430 1.00 85.31 90 LEU A N 1
ATOM 673 C CA . LEU A 1 90 ? 9.262 10.637 -9.686 1.00 85.31 90 LEU A CA 1
ATOM 674 C C . LEU A 1 90 ? 10.519 10.370 -8.852 1.00 85.31 90 LEU A C 1
ATOM 676 O O . LEU A 1 90 ? 11.625 10.398 -9.394 1.00 85.31 90 LEU A O 1
ATOM 680 N N . ALA A 1 91 ? 10.371 10.046 -7.564 1.00 85.31 91 ALA A N 1
ATOM 681 C CA . ALA A 1 91 ? 11.503 9.678 -6.717 1.00 85.31 91 ALA A CA 1
ATOM 682 C C . ALA A 1 91 ? 12.258 8.461 -7.283 1.00 85.31 91 ALA A C 1
ATOM 684 O O . ALA A 1 91 ? 13.484 8.506 -7.410 1.00 85.31 91 ALA A O 1
ATOM 685 N N . MET A 1 92 ? 11.543 7.417 -7.726 1.00 81.50 92 MET A N 1
ATOM 686 C CA . MET A 1 92 ? 12.14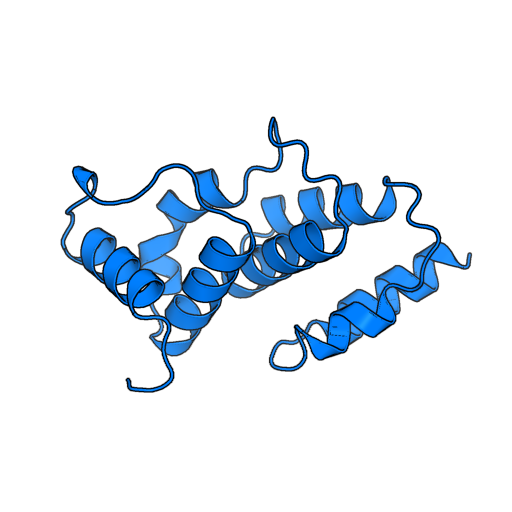2 6.239 -8.372 1.00 81.50 92 MET A CA 1
ATOM 687 C C . MET A 1 92 ? 12.953 6.592 -9.625 1.00 81.50 92 MET A C 1
ATOM 689 O O . MET A 1 92 ? 14.022 6.013 -9.836 1.00 81.50 92 MET A O 1
ATOM 693 N N . MET A 1 93 ? 12.477 7.536 -10.445 1.00 77.38 93 MET A N 1
ATOM 694 C CA . MET A 1 93 ? 13.208 8.016 -11.626 1.00 77.38 93 MET A CA 1
ATOM 695 C C . MET A 1 93 ? 14.467 8.814 -11.248 1.00 77.38 93 MET A C 1
ATOM 697 O O . MET A 1 93 ? 15.491 8.723 -11.925 1.00 77.38 93 MET A O 1
ATOM 701 N N . MET A 1 94 ? 14.416 9.595 -10.165 1.00 74.19 94 MET A N 1
ATOM 702 C CA . MET A 1 94 ? 15.508 10.487 -9.757 1.00 74.19 94 MET A CA 1
ATOM 703 C C . MET 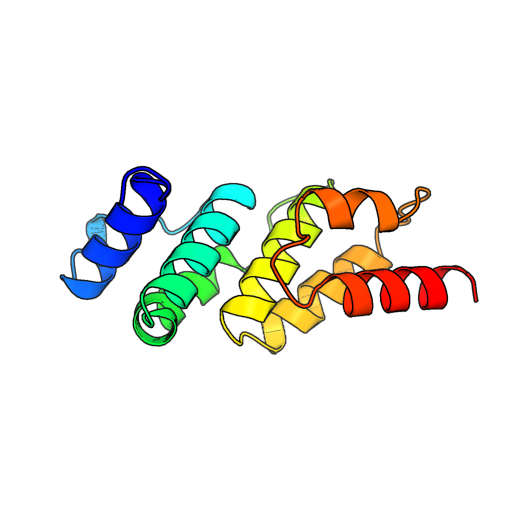A 1 94 ? 16.667 9.777 -9.035 1.00 74.19 94 MET A C 1
ATOM 705 O O . MET A 1 94 ? 17.781 10.305 -9.033 1.00 74.19 94 MET A O 1
ATOM 709 N N . MET A 1 95 ? 16.467 8.578 -8.470 1.00 70.19 95 MET A N 1
ATOM 710 C CA . MET A 1 95 ? 17.467 7.877 -7.637 1.00 70.19 95 MET A CA 1
ATOM 711 C C . MET A 1 95 ? 18.730 7.358 -8.365 1.00 70.19 95 MET A C 1
ATOM 713 O O . MET A 1 95 ? 19.518 6.626 -7.772 1.00 70.19 95 MET A O 1
ATOM 717 N N . ARG A 1 96 ? 18.991 7.728 -9.630 1.00 62.81 96 ARG A N 1
ATOM 718 C CA . ARG A 1 96 ? 20.124 7.204 -10.437 1.00 62.81 96 ARG A CA 1
ATOM 719 C C . ARG A 1 96 ? 20.233 5.671 -10.374 1.00 62.81 96 ARG A C 1
ATOM 721 O O . ARG A 1 96 ? 21.336 5.120 -10.329 1.00 62.81 96 ARG A O 1
ATOM 728 N N . TYR A 1 97 ? 19.093 4.985 -10.358 1.00 65.12 97 TYR A N 1
ATOM 729 C CA . TYR A 1 97 ? 19.053 3.530 -10.341 1.00 65.12 97 TYR A CA 1
ATOM 730 C C . TYR A 1 97 ? 19.640 2.981 -11.646 1.00 65.12 97 TYR A C 1
ATOM 732 O O . TYR A 1 97 ? 19.132 3.239 -12.739 1.00 65.12 97 TYR A O 1
ATOM 740 N N . LYS A 1 98 ? 20.769 2.274 -11.535 1.00 64.62 98 LYS A N 1
ATOM 741 C CA . LYS A 1 98 ? 21.538 1.788 -12.694 1.00 64.62 98 LYS A CA 1
ATOM 742 C C . LYS A 1 98 ? 21.037 0.452 -13.237 1.00 64.62 98 LYS A C 1
ATOM 744 O O . LYS A 1 98 ? 21.402 0.075 -14.345 1.00 64.62 98 LYS A O 1
ATOM 749 N N . GLU A 1 99 ? 20.224 -0.262 -12.472 1.00 68.88 99 GLU A N 1
ATOM 750 C CA . GLU A 1 99 ? 19.728 -1.595 -12.817 1.00 68.88 99 GLU A CA 1
ATOM 751 C C . GLU A 1 99 ? 18.338 -1.518 -13.449 1.00 68.88 99 GLU A C 1
ATOM 753 O O . GLU A 1 99 ? 17.675 -0.489 -13.370 1.00 68.88 99 GLU A O 1
ATOM 758 N N . SER A 1 100 ? 17.915 -2.557 -14.166 1.00 74.25 100 SER A N 1
ATOM 759 C CA . SER A 1 100 ? 16.592 -2.558 -14.802 1.00 74.25 100 SER A CA 1
ATOM 760 C C . SER A 1 100 ? 15.473 -2.572 -13.759 1.00 74.25 100 SER A C 1
ATOM 762 O O . SER A 1 100 ? 15.613 -3.205 -12.718 1.00 74.25 100 SER A O 1
ATOM 764 N N . TYR A 1 101 ? 14.347 -1.922 -14.057 1.00 74.31 101 TYR A N 1
ATOM 765 C CA . TYR A 1 101 ? 13.134 -2.000 -13.239 1.00 74.31 101 TYR A CA 1
ATOM 766 C C . TYR A 1 101 ? 12.346 -3.302 -13.464 1.00 74.31 101 TYR A C 1
ATOM 768 O O . TYR A 1 101 ? 11.455 -3.617 -12.680 1.00 74.31 101 TYR A O 1
ATOM 776 N N . LEU A 1 102 ? 12.665 -4.080 -14.506 1.00 76.06 102 LEU A N 1
ATOM 777 C CA . LEU A 1 102 ? 11.942 -5.307 -14.868 1.00 76.06 102 LEU A CA 1
ATOM 778 C C . LEU A 1 102 ? 11.922 -6.394 -13.774 1.00 76.06 102 LEU A C 1
ATOM 780 O O . LEU A 1 102 ? 10.859 -6.978 -13.582 1.00 76.06 102 LEU A O 1
ATOM 784 N N . PRO A 1 103 ? 13.002 -6.651 -13.005 1.00 78.69 103 PRO A N 1
ATOM 785 C CA . PRO A 1 103 ? 12.979 -7.640 -11.921 1.00 78.69 103 PRO A CA 1
ATOM 786 C C . PRO A 1 103 ? 11.990 -7.307 -10.795 1.00 78.69 103 PRO A C 1
ATOM 788 O O . PRO A 1 103 ? 11.608 -8.181 -10.025 1.00 78.69 103 PRO A O 1
ATOM 791 N N . LEU A 1 104 ? 11.544 -6.050 -10.689 1.00 74.50 104 LEU A N 1
ATOM 792 C CA . LEU A 1 104 ? 10.531 -5.651 -9.709 1.00 74.50 104 LEU A CA 1
ATOM 793 C C . LEU A 1 104 ? 9.150 -6.219 -10.053 1.00 74.50 104 LEU A C 1
ATOM 795 O O . LEU A 1 104 ? 8.311 -6.344 -9.164 1.00 74.50 104 LEU A O 1
ATOM 799 N N . ALA A 1 105 ? 8.915 -6.582 -11.319 1.00 73.56 105 ALA A N 1
ATOM 800 C CA . ALA A 1 105 ? 7.650 -7.154 -11.759 1.00 73.56 105 ALA A CA 1
ATOM 801 C C . ALA A 1 105 ? 7.358 -8.479 -11.046 1.00 73.56 105 ALA A C 1
ATOM 803 O O . ALA A 1 105 ? 6.222 -8.689 -10.635 1.00 73.56 105 ALA A O 1
ATOM 804 N N . ASP A 1 106 ? 8.371 -9.322 -10.814 1.00 72.44 106 ASP A N 1
ATOM 805 C CA . ASP A 1 106 ? 8.222 -10.636 -10.164 1.00 72.44 106 ASP A CA 1
ATOM 806 C C . ASP A 1 106 ? 7.601 -10.536 -8.762 1.00 72.44 106 ASP A C 1
ATOM 808 O O . ASP A 1 106 ? 6.895 -11.440 -8.317 1.00 72.44 106 ASP A O 1
ATOM 812 N N . HIS A 1 107 ? 7.814 -9.411 -8.078 1.00 67.50 107 HIS A N 1
ATOM 813 C CA . HIS A 1 107 ? 7.269 -9.149 -6.747 1.00 67.50 107 HIS A CA 1
ATOM 814 C C . HIS A 1 107 ? 5.907 -8.446 -6.762 1.00 67.50 107 HIS A C 1
ATOM 816 O O . HIS A 1 107 ? 5.257 -8.355 -5.724 1.00 67.50 107 HIS A O 1
ATOM 822 N N . LEU A 1 108 ? 5.477 -7.940 -7.920 1.00 69.44 108 LEU A N 1
ATOM 823 C CA . LEU A 1 108 ? 4.338 -7.029 -8.066 1.00 69.44 108 LEU A CA 1
ATOM 824 C C . LEU A 1 108 ? 3.320 -7.521 -9.116 1.00 69.44 108 LEU A C 1
ATOM 826 O O . LEU A 1 108 ? 2.370 -6.818 -9.458 1.00 69.44 108 LEU A O 1
ATOM 830 N N . PHE A 1 109 ? 3.517 -8.750 -9.605 1.00 57.56 109 PHE A N 1
ATOM 831 C CA . PHE A 1 109 ? 2.927 -9.326 -10.819 1.00 57.56 109 PHE A CA 1
ATOM 832 C C . PHE A 1 109 ? 1.391 -9.405 -10.824 1.00 57.56 109 PHE A C 1
ATOM 834 O O . PHE A 1 109 ? 0.786 -9.490 -11.888 1.00 57.56 109 PHE A O 1
ATOM 841 N N . ASN A 1 110 ? 0.751 -9.368 -9.652 1.00 62.78 110 ASN A N 1
ATOM 842 C CA . ASN A 1 110 ? -0.706 -9.489 -9.526 1.00 62.78 110 ASN A CA 1
ATOM 843 C C . ASN A 1 110 ? -1.464 -8.166 -9.720 1.00 62.78 110 ASN A C 1
ATOM 845 O O . ASN A 1 110 ? -2.692 -8.172 -9.742 1.00 62.78 110 ASN A O 1
ATOM 849 N N . PHE A 1 111 ? -0.757 -7.045 -9.876 1.00 58.31 111 PHE A N 1
ATOM 850 C CA . PHE A 1 111 ? -1.350 -5.720 -10.058 1.00 58.31 111 PHE A CA 1
ATOM 851 C C . PHE A 1 111 ? -0.947 -5.141 -11.422 1.00 58.31 111 PHE A C 1
ATOM 853 O O . PHE A 1 111 ? -0.008 -5.629 -12.049 1.00 58.31 111 PHE A O 1
ATOM 860 N N . VAL A 1 112 ? -1.648 -4.099 -11.896 1.00 57.84 112 VAL A N 1
ATOM 861 C CA . VAL A 1 112 ? -1.511 -3.417 -13.219 1.00 57.84 112 VAL A CA 1
ATOM 862 C C . VAL A 1 112 ? -0.114 -2.777 -13.446 1.00 57.84 112 VAL A C 1
ATOM 864 O O . VAL A 1 112 ? 0.112 -1.923 -14.297 1.00 57.84 112 VAL A O 1
ATOM 867 N N . LEU A 1 113 ? 0.885 -3.200 -12.682 1.00 70.75 113 LEU A N 1
ATOM 868 C CA . LEU A 1 113 ? 2.179 -2.575 -12.539 1.00 70.75 113 LEU A CA 1
ATOM 869 C C . LEU A 1 113 ? 3.160 -2.875 -13.671 1.00 70.75 113 LEU A C 1
ATOM 871 O O . LEU A 1 113 ? 4.075 -2.085 -13.884 1.00 70.75 113 LEU A O 1
ATOM 875 N N . TRP A 1 114 ? 3.012 -3.984 -14.401 1.00 67.88 114 TRP A N 1
ATOM 876 C CA . TRP A 1 114 ? 3.983 -4.346 -15.442 1.00 67.88 114 TRP A CA 1
ATOM 877 C C . TRP A 1 114 ? 4.037 -3.299 -16.569 1.00 67.88 114 TRP A C 1
ATOM 879 O O . TRP A 1 114 ? 5.122 -2.993 -17.060 1.00 67.88 114 TRP A O 1
ATOM 889 N N . GLU A 1 115 ? 2.900 -2.681 -16.919 1.00 73.31 115 GLU A N 1
ATOM 890 C CA . GLU A 1 115 ? 2.833 -1.577 -17.889 1.00 73.31 115 GLU A CA 1
ATOM 891 C C . GLU A 1 115 ? 3.546 -0.328 -17.361 1.00 73.31 115 GLU A C 1
ATOM 893 O O . GLU A 1 115 ? 4.306 0.319 -18.084 1.00 73.31 115 GLU A O 1
ATOM 898 N N . VAL A 1 116 ? 3.350 -0.016 -16.075 1.00 77.12 116 VAL A N 1
ATOM 899 C CA . VAL A 1 116 ? 4.007 1.112 -15.403 1.00 77.12 116 VAL A CA 1
ATOM 900 C C . VAL A 1 116 ? 5.519 0.892 -15.360 1.00 77.12 116 VAL A C 1
ATOM 902 O O . VAL A 1 116 ? 6.272 1.770 -15.773 1.00 77.12 116 VAL A O 1
ATOM 905 N N . LEU A 1 117 ? 5.980 -0.290 -14.940 1.00 78.56 117 LEU A N 1
ATOM 906 C CA . LEU A 1 117 ? 7.401 -0.650 -14.911 1.00 78.56 117 LEU A CA 1
ATOM 907 C C . LEU A 1 117 ? 8.025 -0.618 -16.312 1.00 78.56 117 LEU A C 1
ATOM 909 O O . LEU A 1 117 ? 9.134 -0.108 -16.476 1.00 78.56 117 LEU A O 1
ATOM 913 N N . PHE A 1 118 ? 7.307 -1.094 -17.333 1.00 78.06 118 PHE A N 1
ATOM 914 C CA . PHE A 1 118 ? 7.749 -1.004 -18.723 1.00 78.06 118 PHE A CA 1
ATOM 915 C C . PHE A 1 118 ? 7.899 0.453 -19.180 1.00 78.06 118 PHE A C 1
ATOM 917 O O . PHE A 1 118 ? 8.908 0.812 -19.787 1.00 78.06 118 PHE A O 1
ATOM 924 N N . MET A 1 119 ? 6.934 1.318 -18.854 1.00 80.12 119 MET A N 1
ATOM 925 C CA . MET A 1 119 ? 7.014 2.747 -19.166 1.00 80.12 119 MET A CA 1
ATOM 926 C C . MET A 1 119 ? 8.168 3.444 -18.435 1.00 80.12 119 MET A C 1
ATOM 928 O O . MET A 1 119 ? 8.841 4.284 -19.035 1.00 80.12 119 MET A O 1
ATOM 932 N N . LEU A 1 120 ? 8.427 3.090 -17.171 1.00 79.75 120 LEU A N 1
ATOM 933 C CA . LEU A 1 120 ? 9.576 3.592 -16.408 1.00 79.75 120 LEU A CA 1
ATOM 934 C C . LEU A 1 120 ? 10.903 3.188 -17.068 1.00 79.75 120 LEU A C 1
ATOM 936 O O . LEU A 1 120 ? 11.786 4.025 -17.251 1.00 79.75 120 LEU A O 1
ATOM 940 N N . GLU A 1 121 ? 11.024 1.927 -17.481 1.00 80.06 121 GLU A N 1
ATOM 941 C CA . GLU A 1 121 ? 12.201 1.399 -18.173 1.00 80.06 121 GLU A CA 1
ATOM 942 C C . GLU A 1 121 ? 12.414 2.074 -19.541 1.00 80.06 121 GLU A C 1
ATOM 944 O O . GLU A 1 121 ? 13.523 2.507 -19.857 1.00 80.06 121 GLU A O 1
ATOM 949 N N . ALA A 1 122 ? 11.350 2.247 -20.331 1.00 78.81 122 ALA A N 1
ATOM 950 C CA . ALA A 1 122 ? 11.411 2.932 -21.622 1.00 78.81 122 ALA A CA 1
ATOM 951 C C . ALA A 1 122 ? 11.838 4.403 -21.483 1.00 78.81 122 ALA A C 1
ATOM 953 O O . ALA A 1 122 ? 12.664 4.877 -22.259 1.00 78.81 122 ALA A O 1
ATOM 954 N N . ARG A 1 123 ? 11.315 5.115 -20.474 1.00 78.94 123 ARG A N 1
ATOM 955 C CA . ARG A 1 123 ? 11.671 6.513 -20.167 1.00 78.94 123 ARG A CA 1
ATOM 956 C C . ARG A 1 123 ? 13.127 6.677 -19.742 1.00 78.94 123 ARG A C 1
ATOM 958 O O . ARG A 1 123 ? 13.707 7.719 -20.014 1.00 78.94 123 ARG A O 1
ATOM 965 N N . ARG A 1 124 ? 13.705 5.680 -19.068 1.00 76.69 124 ARG A N 1
ATOM 966 C CA . ARG A 1 124 ? 15.103 5.709 -18.617 1.00 76.69 124 ARG A CA 1
ATOM 967 C C . ARG A 1 124 ? 16.105 5.585 -19.767 1.00 76.69 124 ARG A C 1
ATOM 969 O O . ARG A 1 124 ? 17.182 6.164 -19.693 1.00 76.69 124 ARG A O 1
ATOM 976 N N . ASN A 1 125 ? 15.769 4.797 -20.787 1.00 71.12 125 ASN A N 1
ATOM 977 C CA . ASN A 1 125 ? 16.661 4.473 -21.906 1.00 71.12 125 ASN A CA 1
ATOM 978 C C . ASN A 1 125 ? 16.607 5.502 -23.061 1.00 71.12 125 ASN A C 1
ATOM 980 O O . ASN A 1 125 ? 17.190 5.246 -24.116 1.00 71.12 125 ASN A O 1
ATOM 984 N N . MET A 1 126 ? 15.904 6.629 -22.879 1.00 64.62 126 MET A N 1
ATOM 985 C CA . MET A 1 126 ? 15.849 7.776 -23.803 1.00 64.62 126 MET A CA 1
ATOM 986 C C . MET A 1 126 ? 16.816 8.876 -23.373 1.00 64.62 126 MET A C 1
ATOM 988 O O . MET A 1 126 ? 17.476 9.4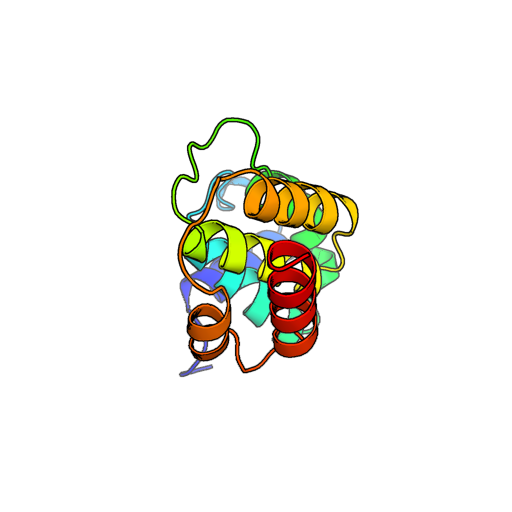40 -24.272 1.00 64.62 126 MET A O 1
#

Secondary structure (DSSP, 8-state):
-TTS-HHHHHHHHHHHTT-GGGS-S---HHHHHHHHHHHHHTT-HHHHHHHHHHHT--TTS----HHHHHHHHHHHHHTT-HHHHHHHHHHHHHT---S-SGGGHHHHTTSTHHHHHHHHHHHHT-